Protein AF-A0A7C4NT15-F1 (afdb_monomer)

Structure (mmCIF, N/CA/C/O backbone):
data_AF-A0A7C4NT15-F1
#
_entry.id   AF-A0A7C4NT15-F1
#
loop_
_atom_site.group_PDB
_atom_site.id
_atom_site.type_symbol
_atom_site.label_atom_id
_atom_site.label_alt_id
_atom_site.label_comp_id
_atom_site.label_asym_id
_atom_site.label_entity_id
_atom_site.label_seq_id
_atom_site.pdbx_PDB_ins_code
_atom_site.Cartn_x
_atom_site.Cartn_y
_atom_site.Cartn_z
_atom_site.occupancy
_atom_site.B_iso_or_equiv
_atom_site.auth_seq_id
_atom_site.auth_comp_id
_atom_site.auth_asym_id
_atom_site.auth_atom_id
_atom_site.pdbx_PDB_model_num
ATOM 1 N N . MET A 1 1 ? -12.590 -3.825 17.799 1.00 68.06 1 MET A N 1
ATOM 2 C CA . MET A 1 1 ? -11.705 -3.986 16.636 1.00 68.06 1 MET A CA 1
ATOM 3 C C . MET A 1 1 ? -12.476 -3.622 15.382 1.00 68.06 1 MET A C 1
ATOM 5 O O . MET A 1 1 ? -13.323 -4.400 14.950 1.00 68.06 1 MET A O 1
ATOM 9 N N . LYS A 1 2 ? -12.233 -2.431 14.831 1.00 91.44 2 LYS A N 1
ATOM 10 C CA . LYS A 1 2 ? -12.694 -2.079 13.479 1.00 91.44 2 LYS A CA 1
ATOM 11 C C . LYS A 1 2 ? -11.543 -2.245 12.493 1.00 91.44 2 LYS A C 1
ATOM 13 O O . LYS A 1 2 ? -10.459 -1.710 12.714 1.00 91.44 2 LYS A O 1
ATOM 18 N N . LEU A 1 3 ? -11.806 -2.983 11.419 1.00 96.50 3 LEU A N 1
ATOM 19 C CA . LEU A 1 3 ? -10.846 -3.289 10.365 1.00 96.50 3 LEU A CA 1
ATOM 20 C C . LEU A 1 3 ? -11.042 -2.338 9.178 1.00 96.50 3 LEU A C 1
ATOM 22 O O . LEU A 1 3 ? -12.147 -2.236 8.640 1.00 96.50 3 LEU A O 1
ATOM 26 N N . GLY A 1 4 ? -9.972 -1.658 8.777 1.00 97.81 4 GLY A N 1
ATOM 27 C CA . GLY A 1 4 ? -9.886 -0.862 7.557 1.00 97.81 4 GLY A CA 1
ATOM 28 C C . GLY A 1 4 ? -9.104 -1.587 6.461 1.00 97.81 4 GLY A C 1
ATOM 29 O O . GLY A 1 4 ? -8.208 -2.378 6.752 1.00 97.81 4 GLY A O 1
ATOM 30 N N . VAL A 1 5 ? -9.419 -1.304 5.200 1.00 98.06 5 VAL A N 1
ATOM 31 C CA . VAL A 1 5 ? -8.675 -1.788 4.029 1.00 98.06 5 VAL A CA 1
ATOM 32 C C . VAL A 1 5 ? -8.310 -0.600 3.147 1.00 98.06 5 VAL A C 1
ATOM 34 O O . VAL A 1 5 ? -9.184 0.181 2.762 1.00 98.06 5 VAL A O 1
ATOM 37 N N . LEU A 1 6 ? -7.023 -0.463 2.852 1.00 98.31 6 LEU A N 1
ATOM 38 C CA . LEU A 1 6 ? -6.419 0.612 2.072 1.00 98.31 6 LEU A CA 1
ATOM 39 C C . LEU A 1 6 ? -5.744 0.013 0.842 1.00 98.31 6 LEU A C 1
ATOM 41 O O . LEU A 1 6 ? -5.007 -0.960 0.969 1.00 98.31 6 LEU A O 1
ATOM 45 N N . ALA A 1 7 ? -5.969 0.596 -0.329 1.00 98.25 7 ALA A N 1
ATOM 46 C CA . ALA A 1 7 ? -5.209 0.255 -1.528 1.00 98.25 7 ALA A CA 1
ATOM 47 C C . ALA A 1 7 ? -3.951 1.122 -1.647 1.00 98.25 7 ALA A C 1
ATOM 49 O O . ALA A 1 7 ? -3.993 2.318 -1.350 1.00 98.25 7 ALA A O 1
ATOM 50 N N . LEU A 1 8 ? -2.853 0.532 -2.105 1.00 98.19 8 LEU A N 1
ATOM 51 C CA . LEU A 1 8 ? -1.594 1.213 -2.383 1.00 98.19 8 LEU A CA 1
ATOM 52 C C . LEU A 1 8 ? -1.027 0.669 -3.699 1.00 98.19 8 LEU A C 1
ATOM 54 O O . LEU A 1 8 ? -0.848 -0.539 -3.830 1.00 98.19 8 LEU A O 1
ATOM 58 N N . GLY A 1 9 ? -0.735 1.544 -4.655 1.00 95.56 9 GLY A N 1
ATOM 59 C CA . GLY A 1 9 ? -0.197 1.151 -5.958 1.00 95.56 9 GLY A CA 1
ATOM 60 C C . GLY A 1 9 ? 0.316 2.348 -6.750 1.00 95.56 9 GLY A C 1
ATOM 61 O O . GLY A 1 9 ? 0.108 3.490 -6.337 1.00 95.56 9 GLY A O 1
ATOM 62 N N . SER A 1 10 ? 0.995 2.073 -7.862 1.00 94.31 10 SER A N 1
ATOM 63 C CA . SER A 1 10 ? 1.544 3.085 -8.767 1.00 94.31 10 SER A CA 1
ATOM 64 C C . SER A 1 10 ? 0.491 3.616 -9.750 1.00 94.31 10 SER A C 1
ATOM 66 O O . SER A 1 10 ? -0.457 2.910 -10.103 1.00 94.31 10 SER A O 1
ATOM 68 N N . VAL A 1 11 ? 0.640 4.877 -10.177 1.00 92.69 11 VAL A N 1
ATOM 69 C CA . VAL A 1 11 ? -0.216 5.521 -11.203 1.00 92.69 11 VAL A CA 1
ATOM 70 C C . VAL A 1 11 ? 0.522 5.942 -12.472 1.00 92.69 11 VAL A C 1
ATOM 72 O O . VAL A 1 11 ? -0.123 6.228 -13.478 1.00 92.69 11 VAL A O 1
ATOM 75 N N . ASN A 1 12 ? 1.856 5.980 -12.432 1.00 89.12 12 ASN A N 1
ATOM 76 C CA . ASN A 1 12 ? 2.710 6.451 -13.523 1.00 89.12 12 ASN A CA 1
ATOM 77 C C . ASN A 1 12 ? 3.789 5.411 -13.865 1.00 89.12 12 ASN A C 1
ATOM 79 O O . ASN A 1 12 ? 4.956 5.764 -14.039 1.00 89.12 12 ASN A O 1
ATOM 83 N N . GLU A 1 13 ? 3.412 4.136 -13.962 1.00 84.81 13 GLU A N 1
ATOM 84 C CA . GLU A 1 13 ? 4.335 3.028 -14.226 1.00 84.81 13 GLU A CA 1
ATOM 85 C C . GLU A 1 13 ? 4.079 2.352 -15.576 1.00 84.81 13 GLU A C 1
ATOM 87 O O . GLU A 1 13 ? 2.951 2.130 -16.007 1.00 84.81 13 GLU A O 1
ATOM 92 N N . LYS A 1 14 ? 5.149 2.016 -16.286 1.00 83.75 14 LYS A N 1
ATOM 93 C CA . LYS A 1 14 ? 5.115 1.424 -17.620 1.00 83.75 14 LYS A CA 1
ATOM 94 C C . LYS A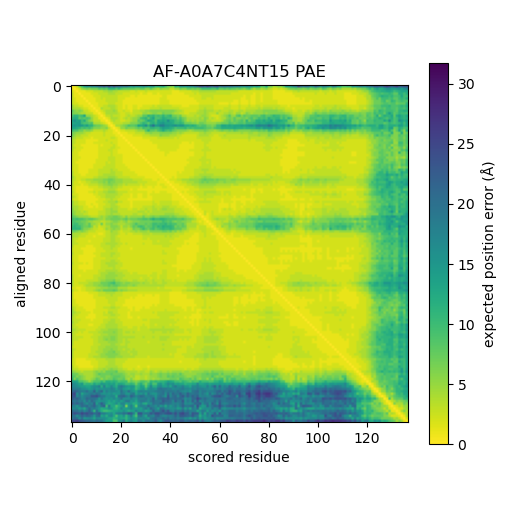 1 14 ? 4.895 -0.081 -17.517 1.00 83.75 14 LYS A C 1
ATOM 96 O O . LYS A 1 14 ? 5.838 -0.854 -17.416 1.00 83.75 14 LYS A O 1
ATOM 101 N N . HIS A 1 15 ? 3.656 -0.503 -17.711 1.00 77.88 15 HIS A N 1
ATOM 102 C CA . HIS A 1 15 ? 3.265 -1.913 -17.742 1.00 77.88 15 HIS A CA 1
ATOM 103 C C . HIS A 1 15 ? 3.350 -2.514 -19.161 1.00 77.88 15 HIS A C 1
ATOM 105 O O . HIS A 1 15 ? 2.422 -3.147 -19.673 1.00 77.88 15 HIS A O 1
ATOM 111 N N . GLY A 1 16 ? 4.461 -2.255 -19.858 1.00 77.19 16 GLY A N 1
ATOM 112 C CA . GLY A 1 16 ? 4.600 -2.575 -21.281 1.00 77.19 16 GLY A CA 1
ATOM 113 C C . GLY A 1 16 ? 3.685 -1.725 -22.177 1.00 77.19 16 GLY A C 1
ATOM 114 O O . GLY A 1 16 ? 3.391 -0.574 -21.871 1.00 77.19 16 GLY A O 1
ATOM 115 N N . THR A 1 17 ? 3.266 -2.261 -23.327 1.00 73.81 17 THR A N 1
ATOM 116 C CA . THR A 1 17 ? 2.495 -1.510 -24.343 1.00 73.81 17 THR A CA 1
ATOM 117 C C . THR A 1 17 ? 0.978 -1.656 -24.230 1.00 73.81 17 THR A C 1
ATOM 119 O O . THR A 1 17 ? 0.252 -1.002 -24.977 1.00 73.81 17 THR A O 1
ATOM 122 N N . ILE A 1 18 ? 0.493 -2.541 -23.356 1.00 75.00 18 ILE A N 1
ATOM 123 C CA . ILE A 1 18 ? -0.901 -3.015 -23.373 1.00 75.00 18 ILE A CA 1
ATOM 124 C C . ILE A 1 18 ? -1.678 -2.544 -22.144 1.00 75.00 18 ILE A C 1
ATOM 126 O O . ILE A 1 18 ? -2.879 -2.294 -22.244 1.00 75.00 18 ILE A O 1
ATOM 130 N N . LEU A 1 19 ? -1.015 -2.419 -20.995 1.00 82.81 19 LEU A N 1
ATOM 131 C CA . LEU A 1 19 ? -1.671 -2.101 -19.735 1.00 82.81 19 LEU A CA 1
ATOM 132 C C . LEU A 1 19 ? -1.587 -0.596 -19.416 1.00 82.81 19 LEU A C 1
ATOM 134 O O . LEU A 1 19 ? -0.567 0.038 -19.702 1.00 82.81 19 LEU A O 1
ATOM 138 N N . PRO A 1 20 ? -2.646 -0.007 -18.829 1.00 86.31 20 PRO A N 1
ATOM 139 C CA . PRO A 1 20 ? -2.631 1.380 -18.374 1.00 86.31 20 PRO A CA 1
ATOM 140 C C . PRO A 1 20 ? -1.543 1.658 -17.322 1.00 86.31 20 PRO A C 1
ATOM 142 O O . PRO A 1 20 ? -1.230 0.766 -16.529 1.00 86.31 20 PRO A O 1
ATOM 145 N N . PRO A 1 21 ? -1.018 2.896 -17.237 1.00 88.12 21 PRO A N 1
ATOM 146 C CA . PRO A 1 21 ? 0.019 3.230 -16.262 1.00 88.12 21 PRO A CA 1
ATOM 147 C C . PRO A 1 21 ? -0.374 3.118 -14.783 1.00 88.12 21 PRO A C 1
ATOM 149 O O . PRO A 1 21 ? 0.494 3.069 -13.916 1.00 88.12 21 PRO A O 1
ATOM 152 N N . ASP A 1 22 ? -1.675 3.071 -14.501 1.00 92.56 22 ASP A N 1
ATOM 153 C CA . ASP A 1 22 ? -2.266 2.977 -13.168 1.00 92.56 22 ASP A CA 1
ATOM 154 C C . ASP A 1 22 ? -2.765 1.571 -12.812 1.00 92.56 22 ASP A C 1
ATOM 156 O O . ASP A 1 22 ? -3.570 1.410 -11.889 1.00 92.56 22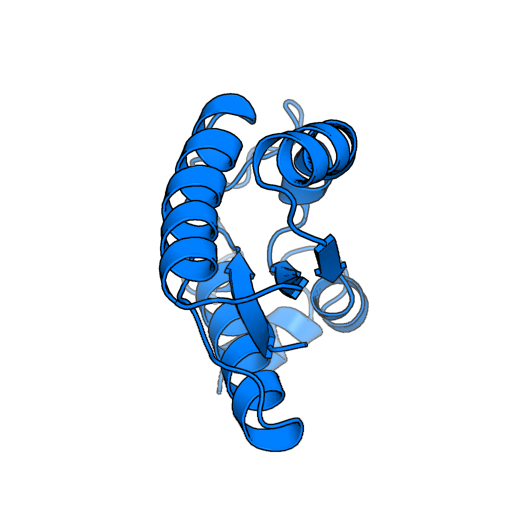 ASP A O 1
ATOM 160 N N . THR A 1 23 ? -2.300 0.551 -13.542 1.00 91.19 23 THR A N 1
ATOM 161 C CA . THR A 1 23 ? -2.713 -0.848 -13.356 1.00 91.19 23 THR A CA 1
ATOM 162 C C . THR A 1 23 ? -2.565 -1.296 -11.903 1.00 91.19 23 THR A C 1
ATOM 164 O O . THR A 1 23 ? -3.556 -1.735 -11.315 1.00 91.19 23 THR A O 1
ATOM 167 N N . ASP A 1 24 ? -1.409 -1.071 -11.283 1.00 92.00 24 ASP A N 1
ATOM 168 C CA . ASP A 1 24 ? -1.156 -1.387 -9.874 1.00 92.00 24 ASP A CA 1
ATOM 169 C C . ASP A 1 24 ? -2.214 -0.833 -8.922 1.00 92.00 24 ASP A C 1
ATOM 171 O O . ASP A 1 24 ? -2.772 -1.552 -8.084 1.00 92.00 24 ASP A O 1
ATOM 175 N N . LEU A 1 25 ? -2.525 0.463 -9.038 1.00 95.31 25 LEU A N 1
ATOM 176 C CA . LEU A 1 25 ? -3.506 1.090 -8.162 1.00 95.31 25 LEU A CA 1
ATOM 177 C C . LEU A 1 25 ? -4.917 0.562 -8.433 1.00 95.31 25 LEU A C 1
ATOM 179 O O . LEU A 1 25 ? -5.690 0.371 -7.485 1.00 95.31 25 LEU A O 1
ATOM 183 N N . ARG A 1 26 ? -5.275 0.321 -9.700 1.00 94.69 26 ARG A N 1
ATOM 184 C CA . ARG A 1 26 ? -6.593 -0.215 -10.079 1.00 94.69 26 ARG A CA 1
ATOM 185 C C . ARG A 1 26 ? -6.794 -1.617 -9.512 1.00 94.69 26 ARG A C 1
ATOM 187 O O . ARG A 1 26 ? -7.834 -1.866 -8.893 1.00 94.69 26 ARG A O 1
ATOM 194 N N . LEU A 1 27 ? -5.796 -2.488 -9.641 1.00 92.44 27 LEU A N 1
ATOM 195 C CA . LEU A 1 27 ? -5.830 -3.857 -9.125 1.00 92.44 27 LEU A CA 1
ATOM 196 C C . LEU A 1 27 ? -5.857 -3.882 -7.597 1.00 92.44 27 LEU A C 1
ATOM 198 O O . LEU A 1 27 ? -6.761 -4.489 -7.008 1.00 92.44 27 LEU A O 1
ATOM 202 N N . ALA A 1 28 ? -4.970 -3.131 -6.940 1.00 95.88 28 ALA A N 1
ATOM 203 C CA . ALA A 1 28 ? -4.973 -2.997 -5.484 1.00 95.88 28 ALA A CA 1
ATOM 204 C C . ALA A 1 28 ? -6.320 -2.470 -4.961 1.00 95.88 28 ALA A C 1
ATOM 206 O O . ALA A 1 28 ? -6.856 -2.978 -3.973 1.00 95.88 28 ALA A O 1
ATOM 207 N N . THR A 1 29 ? -6.912 -1.487 -5.647 1.00 97.44 29 THR A N 1
ATOM 208 C CA . THR A 1 29 ? -8.223 -0.921 -5.297 1.00 97.44 29 THR A CA 1
ATOM 209 C C . THR A 1 29 ? -9.342 -1.936 -5.470 1.00 97.44 29 THR A C 1
ATOM 211 O O . THR A 1 29 ? -10.196 -2.056 -4.587 1.00 97.44 29 THR A O 1
ATOM 214 N N . HIS A 1 30 ? -9.353 -2.683 -6.574 1.00 96.06 30 HIS A N 1
ATOM 215 C CA . HIS A 1 30 ? -10.343 -3.729 -6.804 1.00 96.06 30 HIS A CA 1
ATOM 216 C C . HIS A 1 30 ? -10.294 -4.778 -5.686 1.00 96.06 30 HIS A C 1
ATOM 218 O O . HIS A 1 30 ? -11.305 -5.033 -5.023 1.00 96.06 30 HIS A O 1
ATOM 224 N N . VAL A 1 31 ? -9.105 -5.315 -5.404 1.00 95.12 31 VAL A N 1
ATOM 225 C CA . VAL A 1 31 ? -8.895 -6.324 -4.358 1.00 95.12 31 VAL A CA 1
ATOM 226 C C . VAL A 1 31 ? -9.262 -5.782 -2.977 1.00 95.12 31 VAL A C 1
ATOM 228 O O . VAL A 1 31 ? -9.981 -6.447 -2.232 1.00 95.12 31 VAL A O 1
ATOM 231 N N . ALA A 1 32 ? -8.854 -4.557 -2.636 1.00 96.81 32 ALA A N 1
ATOM 232 C CA . ALA A 1 32 ? -9.203 -3.925 -1.364 1.00 96.81 32 ALA A CA 1
ATOM 233 C C . ALA A 1 32 ? -10.722 -3.792 -1.168 1.00 96.81 32 ALA A C 1
ATOM 235 O O . ALA A 1 32 ? -11.242 -4.049 -0.075 1.00 96.81 32 ALA A O 1
ATOM 236 N N . ARG A 1 33 ? -11.457 -3.438 -2.228 1.00 97.06 33 ARG A N 1
ATOM 237 C CA . ARG A 1 33 ? -12.924 -3.345 -2.194 1.00 97.06 33 ARG A CA 1
ATOM 238 C C . ARG A 1 33 ? -13.580 -4.716 -2.075 1.00 97.06 33 ARG A C 1
ATOM 240 O O . ARG A 1 33 ? -14.560 -4.843 -1.345 1.00 97.06 33 ARG A O 1
ATO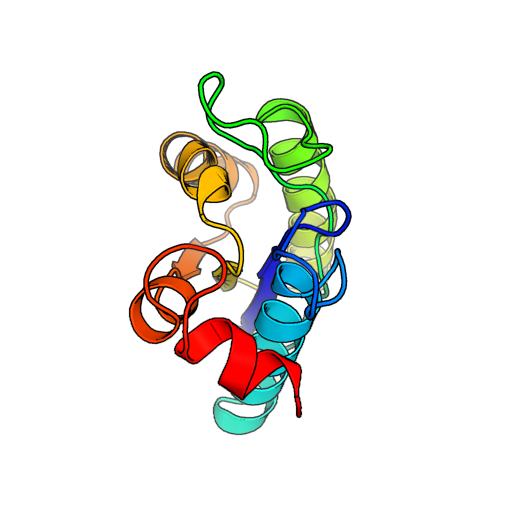M 247 N N . GLU A 1 34 ? -13.049 -5.739 -2.736 1.00 96.31 34 GLU A N 1
ATOM 248 C CA . GLU A 1 34 ? -13.547 -7.111 -2.596 1.00 96.31 34 GLU A CA 1
ATOM 249 C C . GLU A 1 34 ? -13.295 -7.682 -1.197 1.00 96.31 34 GLU A C 1
ATOM 251 O O . GLU A 1 34 ? -14.196 -8.291 -0.618 1.00 96.31 34 GLU A O 1
ATOM 256 N N . ILE A 1 35 ? -12.128 -7.421 -0.600 1.00 93.56 35 ILE A N 1
ATOM 257 C CA . ILE A 1 35 ? -11.853 -7.760 0.803 1.00 93.56 35 ILE A CA 1
ATOM 258 C C . ILE A 1 35 ? -12.878 -7.063 1.702 1.00 93.56 35 ILE A C 1
ATOM 260 O O . ILE A 1 35 ? -13.563 -7.730 2.475 1.00 93.56 35 ILE A O 1
ATOM 264 N N . SER A 1 36 ? -13.050 -5.745 1.551 1.00 95.81 36 SER A N 1
ATOM 265 C CA . SER A 1 36 ? -14.027 -4.958 2.315 1.00 95.81 36 SER A CA 1
ATOM 266 C C . SER A 1 36 ? -15.433 -5.572 2.272 1.00 95.81 36 SER A C 1
ATOM 268 O O . SER A 1 36 ? -16.029 -5.798 3.327 1.00 95.81 36 SER A O 1
ATOM 270 N N . LYS A 1 37 ? -15.928 -5.944 1.084 1.00 96.06 37 LYS A N 1
ATOM 271 C CA . LYS A 1 37 ? -17.241 -6.594 0.919 1.00 96.06 37 LYS A CA 1
ATOM 272 C C . LYS A 1 37 ? -17.319 -7.968 1.586 1.00 96.06 37 LYS A C 1
ATOM 274 O O . LYS A 1 37 ? -18.320 -8.272 2.226 1.00 96.06 37 LYS A O 1
ATOM 279 N N . ARG A 1 38 ? -16.296 -8.811 1.417 1.00 95.00 38 ARG A N 1
ATOM 280 C CA . ARG A 1 38 ? -16.327 -10.221 1.850 1.00 95.00 38 ARG A CA 1
ATOM 281 C C . ARG A 1 38 ? -16.138 -10.396 3.352 1.00 95.00 38 ARG A C 1
ATOM 283 O O . ARG A 1 38 ? -16.716 -11.316 3.918 1.00 95.00 38 ARG A O 1
ATOM 290 N N . VAL A 1 39 ? -15.338 -9.538 3.987 1.00 90.69 39 VAL A N 1
ATOM 291 C CA . VAL A 1 39 ? -15.036 -9.638 5.428 1.00 90.69 39 VAL A CA 1
ATOM 292 C C . VAL A 1 39 ? -15.742 -8.580 6.279 1.00 90.69 39 VAL A C 1
ATOM 294 O O . VAL A 1 39 ? -15.532 -8.532 7.488 1.00 90.69 39 VAL A O 1
ATOM 297 N N . GLY A 1 40 ? -16.562 -7.715 5.670 1.00 92.06 40 GLY A N 1
ATOM 298 C CA . GLY A 1 40 ? -17.245 -6.624 6.372 1.00 92.06 40 GLY A CA 1
ATOM 299 C C . GLY A 1 40 ? -16.297 -5.542 6.902 1.00 92.06 40 GLY A C 1
ATOM 300 O O . GLY A 1 40 ? -16.632 -4.836 7.852 1.00 92.06 40 GLY A O 1
ATOM 301 N N . ALA A 1 41 ? -15.101 -5.423 6.320 1.00 95.38 41 ALA A N 1
ATOM 302 C CA . ALA A 1 41 ? -14.144 -4.377 6.661 1.00 95.38 41 ALA A CA 1
ATOM 303 C C . ALA A 1 41 ? -14.493 -3.068 5.944 1.00 95.38 41 ALA A C 1
ATOM 305 O O . ALA A 1 41 ? -15.122 -3.073 4.888 1.00 95.38 41 ALA A O 1
ATOM 306 N N . MET A 1 42 ? -14.052 -1.934 6.477 1.00 96.62 42 MET A N 1
ATOM 307 C CA . MET A 1 42 ? -14.284 -0.632 5.856 1.00 96.62 42 MET A CA 1
ATOM 308 C C . MET A 1 42 ? -13.209 -0.336 4.811 1.00 96.62 42 MET A C 1
ATOM 310 O O . MET A 1 42 ? -12.025 -0.316 5.133 1.00 96.62 42 MET A O 1
ATOM 314 N N . PHE A 1 43 ? -13.599 -0.056 3.571 1.00 97.50 43 PHE A N 1
ATOM 315 C CA . PHE A 1 43 ? -12.669 0.501 2.590 1.00 97.50 43 PHE A CA 1
ATOM 316 C C . PHE A 1 43 ? -12.369 1.965 2.946 1.00 97.50 43 PHE A C 1
ATOM 318 O O . PHE A 1 43 ? -13.274 2.798 2.931 1.00 97.50 43 PHE A O 1
ATOM 325 N N . ILE A 1 44 ? -11.117 2.269 3.301 1.00 97.38 44 ILE A N 1
ATOM 326 C CA . ILE A 1 44 ? -10.717 3.589 3.827 1.00 97.38 44 ILE A CA 1
ATOM 327 C C . ILE A 1 44 ? -10.055 4.500 2.786 1.00 97.38 44 ILE A C 1
ATOM 329 O O . ILE A 1 44 ? -9.801 5.667 3.076 1.00 97.38 44 ILE A O 1
ATOM 333 N N . GLY A 1 45 ? -9.801 3.996 1.575 1.00 97.19 45 GLY A N 1
ATOM 334 C CA . GLY A 1 45 ? -9.309 4.788 0.450 1.00 97.19 45 GLY A CA 1
ATOM 335 C C . GLY A 1 45 ? -8.202 4.100 -0.342 1.00 97.19 45 GLY A C 1
ATOM 336 O O . GLY A 1 45 ? -8.001 2.888 -0.251 1.00 97.19 45 GLY A O 1
ATOM 337 N N . SER A 1 46 ? -7.487 4.908 -1.117 1.00 97.88 46 SER A N 1
ATOM 338 C CA . SER A 1 46 ? -6.371 4.503 -1.969 1.00 97.88 46 SER A CA 1
ATOM 339 C C . SER A 1 46 ? -5.245 5.538 -1.891 1.00 97.88 46 SER A C 1
ATOM 341 O O . SER A 1 46 ? -5.520 6.739 -1.833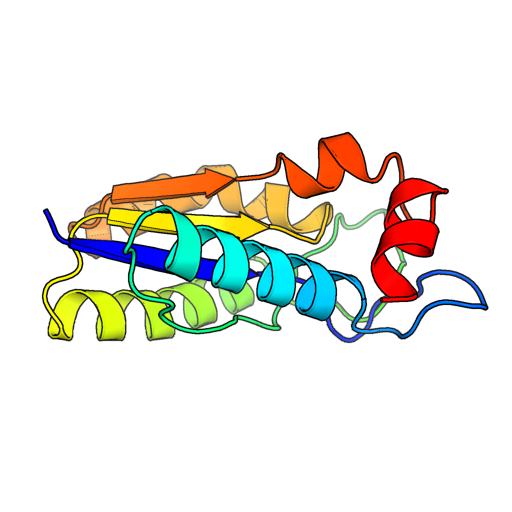 1.00 97.88 46 SER A O 1
ATOM 343 N N . VAL A 1 47 ? -3.992 5.089 -1.913 1.00 98.06 47 VAL A N 1
ATOM 344 C CA . VAL A 1 47 ? -2.793 5.934 -2.012 1.00 98.06 47 VAL A CA 1
ATOM 345 C C . VAL A 1 47 ? -2.113 5.646 -3.345 1.00 98.06 47 VAL A C 1
ATOM 347 O O . VAL A 1 47 ? -1.768 4.504 -3.629 1.00 98.06 47 VAL A O 1
ATOM 350 N N . ALA A 1 48 ? -1.974 6.693 -4.158 1.00 96.88 48 ALA A N 1
ATOM 351 C CA . ALA A 1 48 ? -1.434 6.630 -5.516 1.00 96.88 48 ALA A CA 1
ATOM 352 C C . ALA A 1 48 ? 0.083 6.850 -5.584 1.00 96.88 48 ALA A C 1
ATOM 354 O O . ALA A 1 48 ? 0.695 6.605 -6.616 1.00 96.88 48 ALA A O 1
ATOM 355 N N . SER A 1 49 ? 0.675 7.372 -4.507 1.00 96.62 49 SER A N 1
ATOM 356 C CA . SER A 1 49 ? 2.115 7.574 -4.440 1.00 96.62 49 SER A CA 1
ATOM 357 C C . SER A 1 49 ? 2.822 6.231 -4.251 1.00 96.62 49 SER A C 1
ATOM 359 O O . SER A 1 49 ? 2.451 5.477 -3.345 1.00 96.62 49 SER A O 1
ATOM 361 N N . SER A 1 50 ? 3.858 5.964 -5.037 1.00 96.56 50 SER A N 1
ATOM 362 C CA . SER A 1 50 ? 4.611 4.705 -5.054 1.00 96.56 50 SER A CA 1
ATOM 3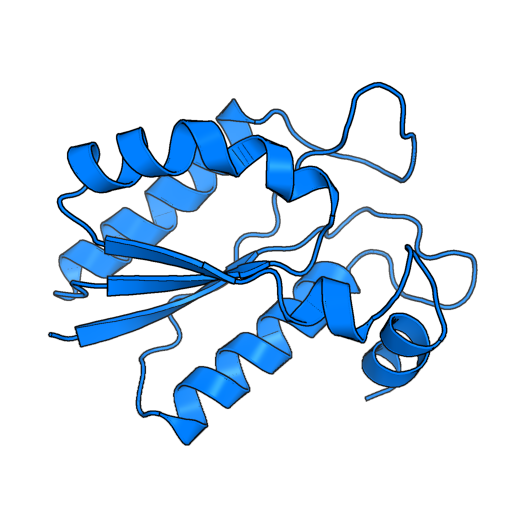63 C C . SER A 1 50 ? 6.118 4.964 -4.980 1.00 96.56 50 SER A C 1
ATOM 365 O O . SER A 1 50 ? 6.584 6.055 -5.300 1.00 96.56 50 SER A O 1
ATOM 367 N N . CYS A 1 51 ? 6.883 3.983 -4.501 1.00 94.94 51 CYS A N 1
ATOM 368 C CA . CYS A 1 51 ? 8.353 4.014 -4.478 1.00 94.94 51 CYS A CA 1
ATOM 369 C C . CYS A 1 51 ? 8.902 2.969 -5.432 1.00 94.94 51 CYS A C 1
ATOM 371 O O . CYS A 1 51 ? 8.298 1.913 -5.532 1.00 94.94 51 CYS A O 1
ATOM 373 N N . GLU A 1 52 ? 10.091 3.197 -5.982 1.00 94.19 52 GLU A N 1
ATOM 374 C CA . GLU A 1 52 ? 10.803 2.207 -6.792 1.00 94.19 52 GLU A CA 1
ATOM 375 C C . GLU A 1 52 ? 12.269 2.083 -6.352 1.00 94.19 52 GLU A C 1
ATOM 377 O O . GLU A 1 52 ? 12.846 3.006 -5.760 1.00 94.19 52 GLU A O 1
ATOM 382 N N . TYR A 1 53 ? 12.869 0.919 -6.596 1.00 90.19 53 TYR A N 1
ATOM 383 C CA . TYR A 1 53 ? 14.290 0.692 -6.368 1.00 90.19 53 TYR A CA 1
ATOM 384 C C . TYR A 1 53 ? 15.132 1.582 -7.298 1.00 90.19 53 TYR A C 1
ATOM 386 O O . TYR A 1 53 ? 14.827 1.674 -8.482 1.00 90.19 53 TYR A O 1
ATOM 394 N N . PRO A 1 54 ? 16.242 2.182 -6.823 1.00 85.00 54 PRO A N 1
ATOM 395 C CA . PRO A 1 54 ? 17.048 3.107 -7.632 1.00 85.00 54 PRO A CA 1
ATOM 396 C C . PRO A 1 54 ? 17.581 2.539 -8.956 1.00 85.00 54 PRO A C 1
ATOM 398 O O . PRO A 1 54 ? 17.923 3.300 -9.853 1.00 85.00 54 PRO A O 1
ATOM 401 N N . GLU A 1 55 ? 17.692 1.214 -9.063 1.00 87.50 55 GLU A N 1
ATOM 402 C CA . GLU A 1 55 ? 18.189 0.510 -10.252 1.00 87.50 55 GLU A CA 1
ATOM 403 C C . GLU A 1 55 ? 17.084 0.190 -11.277 1.00 87.50 55 GLU A C 1
ATOM 405 O O . GLU A 1 55 ? 17.381 -0.325 -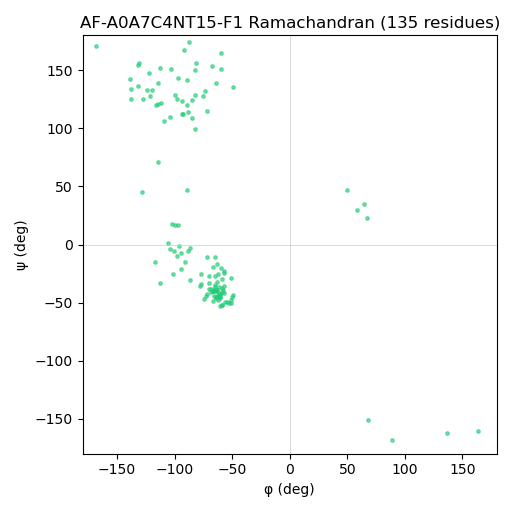12.355 1.00 87.50 55 GLU A O 1
ATOM 410 N N . ILE A 1 56 ? 15.818 0.471 -10.952 1.00 85.31 56 ILE A N 1
ATOM 411 C CA . ILE A 1 56 ? 14.649 0.141 -11.768 1.00 85.31 56 ILE A CA 1
ATOM 412 C C . ILE A 1 56 ? 14.022 1.434 -12.305 1.00 85.31 56 ILE A C 1
ATOM 414 O O . ILE A 1 56 ? 13.626 2.317 -11.550 1.00 85.31 56 ILE A O 1
ATOM 418 N N . GLU A 1 57 ? 13.919 1.542 -13.632 1.00 85.06 57 GLU A N 1
ATOM 419 C CA . GLU A 1 57 ? 13.354 2.710 -14.321 1.00 85.06 57 GLU A CA 1
ATOM 420 C C . GLU A 1 57 ? 12.053 2.346 -15.055 1.00 85.06 57 GLU A C 1
ATOM 422 O O . GLU A 1 57 ? 11.978 2.259 -16.284 1.00 85.06 57 GLU A O 1
ATOM 427 N N . THR A 1 58 ? 11.003 2.109 -14.276 1.00 83.19 58 THR A N 1
ATOM 428 C CA . THR A 1 58 ? 9.678 1.683 -14.753 1.00 83.19 58 THR A CA 1
ATOM 429 C C . THR A 1 58 ? 8.697 2.845 -14.880 1.00 83.19 58 THR A C 1
ATOM 431 O O . THR A 1 58 ? 7.663 2.691 -15.511 1.00 83.19 58 THR A O 1
ATOM 434 N N . GLY A 1 59 ? 9.008 4.047 -14.388 1.00 88.38 59 GLY A N 1
ATOM 435 C CA . GLY A 1 59 ? 8.055 5.158 -14.393 1.00 88.38 59 GLY A CA 1
ATOM 436 C C . GLY A 1 59 ? 8.424 6.298 -13.451 1.00 88.38 59 GLY A C 1
ATOM 437 O O . GLY A 1 59 ? 9.575 6.421 -13.034 1.00 88.38 59 GLY A O 1
ATOM 438 N N . GLU A 1 60 ? 7.439 7.125 -13.107 1.00 90.62 60 GLU A N 1
ATOM 439 C CA . GLU A 1 60 ? 7.606 8.202 -12.128 1.00 90.62 60 GLU A CA 1
ATOM 440 C C . GLU A 1 60 ? 7.221 7.726 -10.726 1.00 90.62 60 GLU A C 1
ATOM 442 O O . GLU A 1 60 ? 6.046 7.515 -10.428 1.00 90.62 60 GLU A O 1
ATOM 447 N N . HIS A 1 61 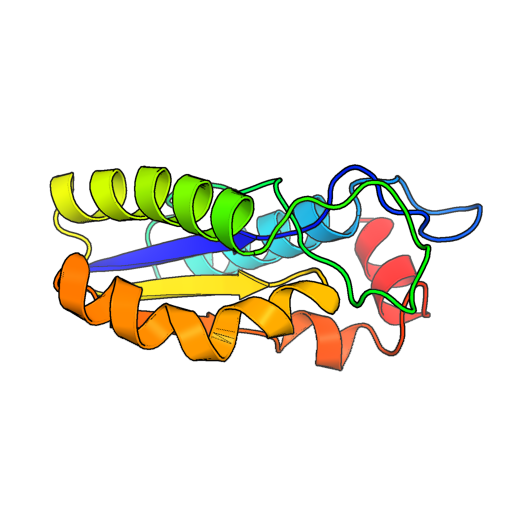? 8.217 7.631 -9.847 1.00 94.50 61 HIS A N 1
ATOM 448 C CA . HIS A 1 61 ? 8.051 7.160 -8.475 1.00 94.50 61 HIS A CA 1
ATOM 449 C C . HIS A 1 61 ? 8.516 8.226 -7.482 1.00 94.50 61 HIS A C 1
ATOM 451 O O . HIS A 1 61 ? 9.426 9.013 -7.753 1.00 94.50 61 HIS A O 1
ATOM 457 N N . GLN A 1 62 ? 7.867 8.280 -6.326 1.00 96.06 62 GLN A N 1
ATOM 458 C CA . GLN A 1 62 ? 8.174 9.222 -5.260 1.00 96.06 62 GLN A CA 1
ATOM 459 C C . GLN A 1 62 ? 9.174 8.621 -4.263 1.00 96.06 62 GLN A C 1
ATOM 461 O O . GLN A 1 62 ? 9.457 7.424 -4.247 1.00 96.06 62 GLN A O 1
ATOM 466 N N . SER A 1 63 ? 9.725 9.475 -3.398 1.00 96.38 63 SER A N 1
ATOM 467 C CA . SER A 1 63 ? 10.572 9.016 -2.298 1.00 96.38 63 SER A CA 1
ATOM 468 C C . SER A 1 63 ? 9.767 8.228 -1.258 1.00 96.38 63 SER A C 1
ATOM 470 O O . SER A 1 63 ? 8.589 8.507 -1.027 1.00 96.38 63 SER A O 1
ATOM 472 N N . VAL A 1 64 ? 10.446 7.327 -0.539 1.00 96.25 64 VAL A N 1
ATOM 473 C CA . VAL A 1 64 ? 9.891 6.597 0.620 1.00 96.25 64 VAL A CA 1
ATOM 474 C C . VAL A 1 64 ? 9.215 7.542 1.613 1.00 96.25 64 VAL A C 1
ATOM 476 O O . VAL A 1 64 ? 8.102 7.286 2.061 1.00 96.25 64 VAL A O 1
ATOM 479 N N . GLU A 1 65 ? 9.846 8.678 1.909 1.00 96.69 65 GLU A N 1
ATOM 480 C CA . GLU A 1 65 ? 9.287 9.701 2.797 1.00 96.69 65 GLU A CA 1
ATOM 481 C C . GLU A 1 65 ? 7.959 10.276 2.282 1.00 96.69 65 GLU A C 1
ATOM 483 O O . GLU A 1 65 ? 7.014 10.448 3.055 1.00 96.69 65 GLU A O 1
ATOM 488 N N . THR A 1 66 ? 7.862 10.547 0.979 1.00 97.56 66 THR A N 1
ATOM 489 C CA . THR A 1 66 ? 6.635 11.072 0.365 1.00 97.56 66 THR A CA 1
ATOM 490 C C . THR A 1 66 ? 5.491 10.074 0.516 1.00 97.56 66 THR A C 1
ATOM 492 O O . THR A 1 66 ? 4.420 10.438 1.006 1.00 97.56 66 THR A O 1
ATOM 495 N N . VAL A 1 67 ? 5.738 8.801 0.193 1.00 97.88 67 VAL A N 1
ATOM 496 C CA . VAL A 1 67 ? 4.714 7.749 0.288 1.00 97.88 67 VAL A CA 1
ATOM 497 C C . VAL A 1 67 ? 4.295 7.497 1.737 1.00 97.88 67 VAL A C 1
ATOM 499 O O . VAL A 1 67 ? 3.105 7.356 2.024 1.00 97.88 67 VAL A O 1
ATOM 502 N N . LEU A 1 68 ? 5.237 7.517 2.686 1.00 97.94 68 LEU A N 1
ATOM 503 C CA . LEU A 1 68 ? 4.922 7.417 4.115 1.00 97.94 68 LEU A CA 1
ATOM 504 C C . LEU A 1 68 ? 4.060 8.586 4.601 1.00 97.94 68 LEU A C 1
ATOM 506 O O . LEU A 1 68 ? 3.116 8.373 5.365 1.00 97.94 68 LEU A O 1
ATOM 510 N N . ASN A 1 69 ? 4.343 9.811 4.152 1.00 97.81 69 ASN A N 1
ATOM 511 C CA . ASN A 1 69 ? 3.539 10.983 4.492 1.00 97.81 69 ASN A CA 1
ATOM 512 C C . ASN A 1 69 ? 2.108 10.877 3.946 1.00 97.81 69 ASN A C 1
ATOM 514 O O . ASN A 1 69 ? 1.158 11.245 4.644 1.00 97.81 69 ASN A O 1
ATOM 518 N N . ASP A 1 70 ? 1.932 10.346 2.739 1.00 98.06 70 ASP A N 1
ATOM 519 C CA . ASP A 1 70 ? 0.608 10.154 2.147 1.00 98.06 70 ASP A CA 1
ATOM 520 C C . ASP A 1 70 ? -0.173 9.015 2.813 1.00 98.06 70 ASP A C 1
ATOM 522 O O . ASP A 1 70 ? -1.337 9.212 3.182 1.00 98.06 70 ASP A O 1
ATOM 526 N N . LEU A 1 71 ? 0.475 7.881 3.107 1.00 97.94 71 LEU A N 1
ATOM 527 C CA . LEU A 1 71 ? -0.100 6.818 3.941 1.00 97.94 71 LEU A CA 1
ATOM 528 C C . LEU A 1 71 ? -0.566 7.373 5.289 1.00 97.94 71 LEU A C 1
ATOM 530 O O . LEU A 1 71 ? -1.714 7.184 5.693 1.00 97.94 71 LEU A O 1
ATOM 534 N N . LYS A 1 72 ? 0.294 8.131 5.966 1.00 97.69 72 LYS A N 1
ATOM 535 C CA . LYS A 1 72 ? 0.013 8.727 7.274 1.00 97.69 72 LYS A CA 1
ATOM 536 C C . LYS A 1 72 ? -1.218 9.632 7.268 1.00 97.69 72 LYS A C 1
ATOM 538 O O . LYS A 1 72 ? -2.000 9.585 8.219 1.00 97.69 72 LYS A O 1
ATOM 543 N N . LYS A 1 73 ? -1.441 10.422 6.210 1.00 97.44 73 LYS A N 1
ATOM 544 C CA . LYS A 1 73 ? -2.656 11.251 6.067 1.00 97.44 73 LYS A CA 1
ATOM 545 C C . LYS A 1 73 ? -3.926 10.397 6.051 1.00 97.44 73 LYS A C 1
ATOM 547 O O . LYS A 1 73 ? -4.905 10.764 6.698 1.00 97.44 73 LYS A O 1
ATOM 552 N N . VAL A 1 74 ? -3.922 9.275 5.330 1.00 97.62 74 VAL A N 1
ATOM 553 C CA . VAL A 1 74 ? -5.087 8.378 5.236 1.00 97.62 74 VAL A CA 1
ATOM 554 C C . VAL A 1 74 ? -5.292 7.600 6.537 1.00 97.62 74 VAL A C 1
ATOM 556 O O . VAL A 1 74 ? -6.406 7.543 7.054 1.00 97.62 74 VAL A O 1
ATOM 559 N N . LEU A 1 75 ? -4.220 7.061 7.118 1.00 97.25 75 LEU A N 1
ATOM 560 C CA . LEU A 1 75 ? -4.286 6.281 8.356 1.00 97.25 75 LEU A CA 1
ATOM 561 C C . LEU A 1 75 ? -4.734 7.125 9.561 1.00 97.25 75 LEU A C 1
ATOM 563 O O . LEU A 1 75 ? -5.490 6.635 10.397 1.00 97.25 75 LEU A O 1
ATOM 567 N N . ARG A 1 76 ? -4.356 8.410 9.629 1.00 96.62 76 ARG A N 1
ATOM 568 C CA . ARG A 1 76 ? -4.872 9.340 10.653 1.00 96.62 76 ARG A CA 1
ATOM 569 C C . ARG A 1 76 ? -6.388 9.508 10.565 1.00 96.62 76 ARG A C 1
ATOM 571 O O . ARG A 1 76 ? -7.069 9.360 11.574 1.00 96.62 76 ARG A O 1
ATOM 578 N N . LYS A 1 77 ? -6.925 9.707 9.358 1.00 95.62 77 LYS A N 1
ATOM 579 C CA . LYS A 1 77 ? -8.380 9.763 9.137 1.00 95.62 77 LYS A CA 1
ATOM 580 C C . LYS A 1 77 ? -9.066 8.451 9.525 1.00 95.62 77 LYS A C 1
ATOM 582 O O . LYS A 1 77 ? -10.159 8.470 10.077 1.00 95.62 77 LYS A O 1
ATOM 587 N N . ALA A 1 78 ? -8.422 7.308 9.280 1.00 95.00 78 ALA A N 1
ATOM 588 C CA . ALA A 1 78 ? -8.940 6.011 9.712 1.00 95.00 78 ALA A CA 1
ATOM 589 C C . ALA A 1 78 ? -9.010 5.898 11.250 1.00 95.00 78 ALA A C 1
ATOM 591 O O . ALA A 1 78 ? -10.005 5.402 11.787 1.00 95.00 78 ALA A O 1
ATOM 592 N N . LYS A 1 79 ? -8.006 6.413 11.973 1.00 94.38 79 LYS A N 1
ATOM 593 C CA . LYS A 1 79 ? -8.035 6.481 13.444 1.00 94.38 79 LYS A CA 1
ATOM 594 C C . LYS A 1 79 ? -9.157 7.380 13.967 1.00 94.38 79 LYS A C 1
ATOM 596 O O . LYS A 1 79 ? -9.821 6.992 14.923 1.00 94.38 79 LYS A O 1
ATOM 601 N N . GLU A 1 80 ? -9.436 8.514 13.321 1.00 94.25 80 GLU A N 1
ATOM 602 C CA . GLU A 1 80 ? -10.542 9.419 13.700 1.00 94.25 80 GLU A CA 1
ATOM 603 C C . GLU A 1 80 ? -11.918 8.727 13.673 1.00 94.25 80 GLU A C 1
ATOM 605 O O . GLU A 1 80 ? -12.803 9.049 14.464 1.00 94.25 80 GLU A O 1
ATOM 610 N N . ILE A 1 81 ? -12.091 7.719 12.813 1.00 92.88 81 ILE A N 1
ATOM 611 C CA . ILE A 1 81 ? -13.316 6.904 12.720 1.00 92.88 81 ILE A CA 1
ATOM 612 C C . ILE A 1 81 ? -13.232 5.579 13.505 1.00 92.88 81 ILE A C 1
ATOM 614 O O . ILE A 1 81 ? -14.098 4.701 13.375 1.00 92.88 81 ILE A O 1
ATOM 618 N N . ASN A 1 82 ? -12.260 5.481 14.417 1.00 93.50 82 ASN A N 1
ATOM 619 C CA . ASN A 1 82 ? -12.003 4.364 15.331 1.00 93.50 82 ASN A CA 1
ATOM 620 C C . ASN A 1 82 ? -11.599 3.051 14.635 1.00 93.50 82 ASN A C 1
ATOM 622 O O . ASN A 1 82 ? -12.015 1.982 15.076 1.00 93.50 82 ASN A O 1
ATOM 626 N N . VAL A 1 83 ? -10.851 3.109 13.527 1.00 96.25 83 VAL A N 1
ATOM 627 C CA . VAL A 1 83 ? -10.186 1.923 12.956 1.00 96.25 83 VAL A CA 1
ATOM 628 C C . VAL A 1 83 ? -8.967 1.570 13.801 1.00 96.25 83 VAL A C 1
ATOM 630 O O . VAL A 1 83 ? -8.115 2.420 14.027 1.00 96.25 83 VAL A O 1
ATOM 633 N N . ASP A 1 84 ? -8.871 0.312 14.227 1.00 95.25 84 ASP A N 1
ATOM 634 C CA . ASP A 1 84 ? -7.783 -0.180 15.089 1.00 95.25 84 ASP A CA 1
ATOM 635 C C . ASP A 1 84 ? -6.725 -0.954 14.287 1.00 95.25 84 ASP A C 1
ATOM 637 O O . ASP A 1 84 ? -5.562 -1.056 14.676 1.00 95.25 84 ASP A O 1
ATOM 641 N N . THR A 1 85 ? -7.133 -1.512 13.146 1.00 97.06 85 THR A N 1
ATOM 642 C CA . THR A 1 85 ? -6.286 -2.326 12.274 1.00 97.06 85 THR A CA 1
ATOM 643 C C . THR A 1 85 ? -6.537 -1.954 10.824 1.00 97.06 85 THR A C 1
ATOM 645 O O . THR A 1 85 ? -7.691 -1.874 10.405 1.00 97.06 85 THR A O 1
ATOM 648 N N . VAL A 1 86 ? -5.478 -1.764 10.040 1.00 98.00 86 VAL A N 1
ATOM 649 C CA . VAL A 1 86 ? -5.559 -1.500 8.601 1.00 98.00 86 VAL A CA 1
ATOM 650 C C . VAL A 1 86 ? -4.797 -2.563 7.824 1.00 98.00 86 VAL A C 1
ATOM 652 O O . VAL A 1 86 ? -3.621 -2.801 8.080 1.00 98.00 86 VAL A O 1
ATOM 655 N N . ILE A 1 87 ? -5.455 -3.167 6.837 1.00 97.56 87 ILE A N 1
ATOM 656 C CA . ILE A 1 87 ? -4.802 -3.960 5.795 1.00 97.56 87 ILE A CA 1
ATOM 657 C C . ILE A 1 87 ? -4.448 -3.021 4.646 1.00 97.56 87 ILE A C 1
ATOM 659 O O . ILE A 1 87 ? -5.338 -2.416 4.049 1.00 97.56 87 ILE A O 1
ATOM 663 N N . ILE A 1 88 ? -3.164 -2.916 4.323 1.00 98.00 88 ILE A N 1
ATOM 664 C CA . ILE A 1 88 ? -2.680 -2.241 3.120 1.00 98.00 88 ILE A CA 1
ATOM 665 C C . ILE A 1 88 ? -2.533 -3.304 2.035 1.00 98.00 88 ILE A C 1
ATOM 667 O O . ILE A 1 88 ? -1.696 -4.197 2.150 1.00 98.00 88 ILE A O 1
ATOM 671 N N . VAL A 1 89 ? -3.366 -3.228 1.003 1.00 97.44 89 VAL A N 1
ATOM 672 C CA . VAL A 1 89 ? -3.268 -4.059 -0.200 1.00 97.44 89 VAL A CA 1
ATOM 673 C C . VAL A 1 89 ? -2.282 -3.385 -1.139 1.00 97.44 89 VAL A C 1
ATOM 675 O O . VAL A 1 89 ? -2.584 -2.319 -1.676 1.00 97.44 89 VAL A O 1
ATOM 678 N N . ASN A 1 90 ? -1.107 -3.987 -1.292 1.00 96.44 90 ASN A N 1
ATOM 679 C CA . ASN A 1 90 ? -0.045 -3.464 -2.135 1.00 96.44 90 ASN A CA 1
ATOM 680 C C . ASN A 1 90 ? -0.125 -4.077 -3.539 1.00 96.44 90 ASN A C 1
ATOM 682 O O . ASN A 1 90 ? -0.096 -5.301 -3.677 1.00 96.44 90 ASN A O 1
ATOM 686 N N . GLY A 1 91 ? -0.225 -3.217 -4.550 1.00 94.62 91 GLY A N 1
ATOM 687 C CA . GLY A 1 91 ? -0.199 -3.586 -5.964 1.00 94.62 91 GLY A CA 1
ATOM 688 C C . GLY A 1 91 ? 1.118 -3.288 -6.667 1.00 94.62 91 GLY A C 1
ATOM 689 O O . GLY A 1 91 ? 1.228 -3.646 -7.818 1.00 94.62 91 GLY A O 1
ATOM 690 N N . HIS A 1 92 ? 2.104 -2.670 -6.004 1.00 93.94 92 HIS A N 1
ATOM 691 C CA . HIS A 1 92 ? 3.362 -2.272 -6.649 1.00 93.94 92 HIS A CA 1
ATOM 692 C C . HIS A 1 92 ? 4.587 -2.864 -5.941 1.00 93.94 92 HIS A C 1
ATOM 694 O O . HIS A 1 92 ? 4.724 -2.786 -4.712 1.00 93.94 92 HIS A O 1
ATOM 700 N N . GLY A 1 93 ? 5.515 -3.439 -6.707 1.00 91.38 93 GLY A N 1
ATOM 701 C CA . GLY A 1 93 ? 6.694 -4.134 -6.181 1.00 91.38 93 GLY A CA 1
ATOM 702 C C . GLY A 1 93 ? 7.634 -3.245 -5.362 1.00 91.38 93 GLY A C 1
ATOM 703 O O . GLY A 1 93 ? 8.060 -3.640 -4.267 1.00 91.38 93 GLY A O 1
ATOM 704 N N . GLY A 1 94 ? 7.922 -2.033 -5.836 1.00 92.88 94 GLY A N 1
ATOM 705 C CA . GLY A 1 94 ? 8.865 -1.114 -5.194 1.00 92.88 94 GLY A CA 1
ATOM 706 C C . GLY A 1 94 ? 8.405 -0.590 -3.824 1.00 92.88 94 GLY A C 1
ATOM 707 O O . GLY A 1 94 ? 9.223 -0.256 -2.962 1.00 92.88 94 GLY A O 1
ATOM 708 N N . ASN A 1 95 ? 7.104 -0.665 -3.519 1.00 96.00 95 ASN A N 1
ATOM 709 C CA . ASN A 1 95 ? 6.562 -0.310 -2.200 1.00 96.00 95 ASN A CA 1
ATOM 710 C C . ASN A 1 95 ? 7.042 -1.233 -1.068 1.00 96.00 95 ASN A C 1
ATOM 712 O O . ASN A 1 95 ? 6.872 -0.908 0.109 1.00 96.00 95 ASN A O 1
ATOM 716 N N . ASN A 1 96 ? 7.695 -2.355 -1.382 1.00 94.06 96 ASN A N 1
ATOM 717 C CA . ASN A 1 96 ? 8.378 -3.179 -0.384 1.00 94.06 96 ASN A CA 1
ATOM 718 C C . ASN A 1 96 ? 9.443 -2.403 0.411 1.00 94.06 96 ASN A C 1
ATOM 720 O O . ASN A 1 96 ? 9.709 -2.755 1.564 1.00 94.06 96 ASN A O 1
ATOM 724 N N . LEU A 1 97 ? 9.992 -1.321 -0.154 1.00 95.12 97 LEU A N 1
ATOM 725 C CA . LEU A 1 97 ? 10.903 -0.395 0.526 1.00 95.12 97 LEU A CA 1
ATOM 726 C C . LEU A 1 97 ? 10.280 0.280 1.760 1.00 95.12 97 LEU A C 1
ATOM 728 O O . LEU A 1 97 ? 11.009 0.736 2.637 1.00 95.12 97 LEU A O 1
ATOM 732 N N . LEU A 1 98 ? 8.948 0.317 1.867 1.00 96.19 98 LEU A N 1
ATOM 733 C CA . LEU A 1 98 ? 8.239 0.926 2.995 1.00 96.19 98 LEU A CA 1
ATOM 734 C C . LEU A 1 98 ? 8.252 0.045 4.250 1.00 96.19 98 LEU A C 1
ATOM 736 O O . LEU A 1 98 ? 8.140 0.564 5.361 1.00 96.19 98 LEU A O 1
ATOM 740 N N . LYS A 1 99 ? 8.387 -1.282 4.102 1.00 94.50 99 LYS A N 1
ATOM 741 C CA . LYS A 1 99 ? 8.240 -2.261 5.198 1.00 94.50 99 LYS A CA 1
ATOM 742 C C . LYS A 1 99 ? 9.053 -1.941 6.460 1.00 94.50 99 LYS A C 1
ATOM 744 O O . LYS A 1 99 ? 8.472 -2.034 7.541 1.00 94.50 99 LYS A O 1
ATOM 749 N N . PRO A 1 100 ? 10.341 -1.545 6.377 1.00 94.81 100 PRO A N 1
ATOM 750 C CA . PRO A 1 100 ? 11.131 -1.208 7.565 1.00 94.81 100 PRO A CA 1
ATOM 751 C C . PRO A 1 100 ? 10.576 -0.012 8.355 1.00 94.81 100 PRO A C 1
ATOM 753 O O . PRO A 1 100 ? 10.798 0.099 9.559 1.00 94.81 100 PRO A O 1
ATOM 756 N N . GLU A 1 101 ? 9.839 0.877 7.689 1.00 95.69 101 GLU A N 1
ATOM 757 C CA . GLU A 1 101 ? 9.314 2.118 8.259 1.00 95.69 101 GLU A CA 1
ATOM 758 C C . GLU A 1 101 ? 7.877 1.968 8.784 1.00 95.69 101 GLU A C 1
ATOM 760 O O . GLU A 1 101 ? 7.461 2.723 9.667 1.00 95.69 101 GLU A O 1
ATOM 765 N N . LEU A 1 102 ? 7.128 0.957 8.323 1.00 95.31 102 LEU A N 1
ATOM 766 C CA . LEU A 1 102 ? 5.738 0.733 8.744 1.00 95.31 102 LEU A CA 1
ATOM 767 C C . LEU A 1 102 ? 5.609 0.523 10.255 1.00 95.31 102 LEU A C 1
ATOM 769 O O . LEU A 1 102 ? 4.688 1.065 10.856 1.00 95.31 102 LEU A O 1
ATOM 773 N N . GLN A 1 103 ? 6.558 -0.163 10.899 1.00 93.44 103 GLN A N 1
ATOM 774 C CA . GLN A 1 103 ? 6.513 -0.371 12.352 1.00 93.44 103 GLN A CA 1
ATOM 775 C C . GLN A 1 103 ? 6.614 0.949 13.139 1.00 93.44 103 GLN A C 1
ATOM 777 O O . GLN A 1 103 ? 6.037 1.088 14.220 1.00 93.44 103 GLN A O 1
ATOM 782 N N . LYS A 1 104 ? 7.348 1.942 12.619 1.00 95.62 104 LYS A N 1
ATOM 783 C CA . LYS A 1 104 ? 7.405 3.275 13.238 1.00 95.62 104 LYS A CA 1
ATOM 784 C C . LYS A 1 104 ? 6.053 3.972 13.104 1.00 95.62 104 LYS A C 1
ATOM 786 O O . LYS A 1 104 ? 5.585 4.569 14.070 1.00 95.62 104 LYS A O 1
ATOM 791 N N . LEU A 1 105 ? 5.417 3.838 11.941 1.00 95.19 105 LEU A N 1
ATOM 792 C CA . LEU A 1 105 ? 4.100 4.404 11.662 1.00 95.19 105 LEU A CA 1
ATOM 793 C C . LEU A 1 105 ? 2.997 3.772 12.526 1.00 95.19 105 LEU A C 1
ATOM 795 O O . LEU A 1 105 ? 2.152 4.497 13.044 1.00 95.19 105 LEU A O 1
ATOM 799 N N . GLU A 1 106 ? 3.044 2.454 12.746 1.00 95.75 106 GLU A N 1
ATOM 800 C CA . GLU A 1 106 ? 2.149 1.744 13.674 1.00 95.75 106 GLU A CA 1
ATOM 801 C C . GLU A 1 106 ? 2.215 2.334 15.085 1.00 95.75 106 GLU A C 1
ATOM 803 O O . GLU A 1 106 ? 1.187 2.664 15.677 1.00 95.75 106 GLU A O 1
ATOM 808 N N . ARG A 1 107 ? 3.436 2.510 15.611 1.00 96.00 107 ARG A N 1
ATOM 809 C CA . ARG A 1 107 ? 3.665 3.067 16.953 1.00 96.00 107 ARG A CA 1
ATOM 810 C C . ARG A 1 107 ? 3.241 4.525 17.053 1.00 96.00 107 ARG A C 1
ATOM 812 O O . ARG A 1 107 ? 2.694 4.921 18.075 1.00 96.00 107 ARG A O 1
ATOM 819 N N . GLU A 1 108 ? 3.502 5.323 16.019 1.00 96.06 108 GLU A N 1
ATOM 820 C CA . GLU A 1 108 ? 3.125 6.739 16.010 1.00 96.06 108 GLU A CA 1
ATOM 821 C C . GLU A 1 108 ? 1.602 6.923 16.024 1.00 96.06 108 GLU A C 1
ATOM 823 O O . GLU A 1 108 ? 1.091 7.829 16.681 1.00 96.06 108 GLU A O 1
ATOM 828 N N . LEU A 1 109 ? 0.876 6.083 15.285 1.00 95.38 109 LEU A N 1
ATOM 829 C CA . LEU A 1 109 ? -0.569 6.215 15.108 1.00 95.38 109 LEU A CA 1
ATOM 830 C C . LEU A 1 109 ? -1.390 5.349 16.067 1.00 95.38 109 LEU A C 1
ATOM 832 O O . LEU A 1 109 ? -2.618 5.399 15.996 1.00 95.38 109 LEU A O 1
ATOM 836 N N . ASP A 1 110 ? -0.739 4.565 16.933 1.00 95.69 110 ASP A N 1
ATOM 837 C CA . ASP A 1 110 ? -1.389 3.555 17.776 1.00 95.69 110 ASP A CA 1
ATOM 838 C C . ASP A 1 110 ? -2.317 2.650 16.936 1.00 95.69 110 ASP A C 1
ATOM 840 O O . ASP A 1 110 ? -3.500 2.465 17.218 1.00 95.69 110 ASP A O 1
ATOM 844 N N . LEU A 1 111 ? -1.811 2.170 15.799 1.00 95.94 111 LEU A N 1
ATOM 845 C CA . LEU A 1 111 ? -2.578 1.451 14.780 1.00 95.94 111 LEU A CA 1
ATOM 846 C C . LEU A 1 111 ? -1.838 0.176 14.384 1.00 95.94 111 LEU A C 1
ATOM 848 O O . LEU A 1 111 ? -0.639 0.223 14.131 1.00 95.94 111 LEU A O 1
ATOM 852 N N . THR A 1 112 ? -2.544 -0.945 14.248 1.00 97.31 112 THR A N 1
ATOM 853 C CA . THR A 1 112 ? -1.962 -2.155 13.646 1.00 97.31 112 THR A CA 1
ATOM 854 C C . THR A 1 112 ? -2.028 -2.075 12.121 1.00 97.31 112 THR A C 1
ATOM 856 O O . THR A 1 112 ? -3.102 -1.848 11.561 1.00 97.31 112 THR A O 1
ATOM 859 N N . ILE A 1 113 ? -0.911 -2.300 11.435 1.00 97.62 113 ILE A N 1
ATOM 860 C CA . ILE A 1 113 ? -0.798 -2.278 9.975 1.00 97.62 113 ILE A CA 1
ATOM 861 C C . ILE A 1 113 ? -0.415 -3.675 9.477 1.00 97.62 113 ILE A C 1
ATOM 863 O O . ILE A 1 113 ? 0.643 -4.214 9.785 1.00 97.62 113 ILE A O 1
ATOM 867 N N . ILE A 1 114 ? -1.268 -4.253 8.634 1.00 96.31 114 ILE A N 1
ATOM 868 C CA . ILE A 1 114 ? -1.004 -5.507 7.925 1.00 96.31 114 ILE A CA 1
ATOM 869 C C . ILE A 1 114 ? -0.661 -5.161 6.478 1.00 96.31 114 ILE A C 1
ATOM 871 O O . ILE A 1 114 ? -1.531 -4.749 5.713 1.00 96.31 114 ILE A O 1
ATOM 875 N N . PHE A 1 115 ? 0.597 -5.340 6.087 1.00 96.00 115 PHE A N 1
ATOM 876 C CA . PHE A 1 115 ? 1.042 -5.108 4.713 1.00 96.00 115 PHE A CA 1
ATOM 877 C C . PHE A 1 115 ? 0.869 -6.382 3.872 1.00 96.00 115 PHE A C 1
ATOM 879 O O . PHE A 1 115 ? 1.496 -7.405 4.151 1.00 96.00 115 PHE A O 1
ATOM 886 N N . CYS A 1 116 ? -0.022 -6.345 2.880 1.00 92.56 116 CYS A N 1
ATOM 887 C CA . CYS A 1 116 ? -0.416 -7.500 2.077 1.00 92.56 116 CYS A CA 1
ATOM 888 C C . CYS A 1 116 ? 0.125 -7.404 0.645 1.00 92.56 116 CYS A C 1
ATOM 890 O O . CYS A 1 116 ? -0.433 -6.694 -0.187 1.00 92.56 116 CYS A O 1
ATOM 892 N N . ASP A 1 117 ? 1.145 -8.215 0.353 1.00 88.62 117 ASP A N 1
ATOM 893 C CA . ASP A 1 117 ? 1.759 -8.362 -0.981 1.00 88.62 117 ASP A CA 1
ATOM 894 C C . ASP A 1 117 ? 1.268 -9.606 -1.732 1.00 88.62 117 ASP A C 1
ATOM 896 O O . ASP A 1 117 ? 1.925 -10.111 -2.642 1.00 88.62 117 ASP A O 1
ATOM 900 N N . SER A 1 118 ? 0.150 -10.191 -1.299 1.00 83.81 118 SER A N 1
ATOM 901 C CA . SER A 1 118 ? -0.350 -11.429 -1.908 1.00 83.81 118 SER A CA 1
ATOM 902 C C . SER A 1 118 ? -0.763 -11.225 -3.367 1.00 83.81 118 SER A C 1
ATOM 904 O O . SER A 1 118 ? -0.687 -12.174 -4.138 1.00 83.81 118 SER A O 1
ATOM 906 N N . LEU A 1 119 ? -1.156 -10.000 -3.735 1.00 80.38 119 LEU A N 1
ATOM 907 C CA . LEU A 1 119 ? -1.485 -9.616 -5.107 1.00 80.38 119 LEU A CA 1
ATOM 908 C C . LEU A 1 119 ? -0.274 -9.805 -6.037 1.00 80.38 119 LEU A C 1
ATOM 910 O O . LEU A 1 119 ? -0.345 -10.613 -6.957 1.00 80.38 119 LEU A O 1
ATOM 914 N N . LEU A 1 120 ? 0.875 -9.233 -5.671 1.00 77.31 120 LEU A N 1
ATOM 915 C CA . LEU A 1 120 ? 2.139 -9.368 -6.409 1.00 77.31 120 LEU A CA 1
ATOM 916 C C . LEU A 1 120 ? 2.579 -10.832 -6.596 1.00 77.31 120 LEU A C 1
ATOM 918 O O . LEU A 1 120 ? 3.129 -11.221 -7.622 1.00 77.31 120 LEU A O 1
ATOM 922 N N . LYS A 1 121 ? 2.326 -11.688 -5.597 1.00 69.50 121 LYS A N 1
ATOM 923 C CA . LYS A 1 121 ? 2.657 -13.124 -5.682 1.00 69.50 121 LYS A CA 1
ATOM 924 C C . LYS A 1 121 ? 1.773 -13.887 -6.672 1.00 69.50 121 LYS A C 1
ATOM 926 O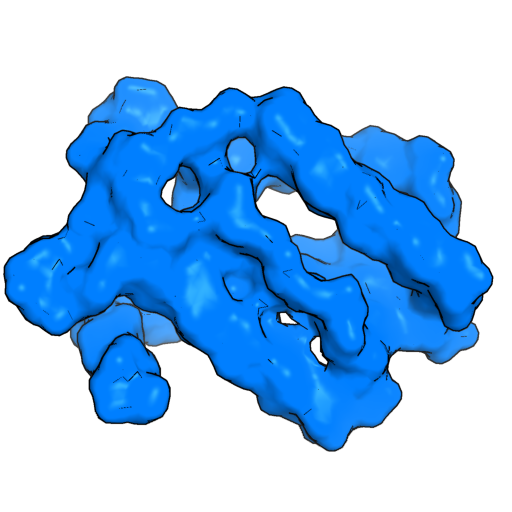 O . LYS A 1 121 ? 2.196 -14.931 -7.162 1.00 69.50 121 LYS A O 1
ATOM 931 N N . LEU A 1 122 ? 0.551 -13.411 -6.907 1.00 63.16 122 LEU A N 1
ATOM 932 C CA . LEU A 1 122 ? -0.405 -13.993 -7.852 1.00 63.16 122 LEU A CA 1
ATOM 933 C C . LEU A 1 122 ? -0.202 -13.453 -9.272 1.00 63.16 122 LEU A C 1
ATOM 935 O O . LEU A 1 122 ? -0.448 -14.171 -10.239 1.00 63.16 122 LEU A O 1
ATOM 939 N N . GLU A 1 123 ? 0.260 -12.212 -9.386 1.00 60.09 123 GLU A N 1
ATOM 940 C CA . GLU A 1 123 ? 0.513 -11.507 -10.642 1.00 60.09 123 GLU A CA 1
ATOM 941 C C . GLU A 1 123 ? 1.723 -12.054 -11.419 1.00 60.09 123 GLU A C 1
ATOM 943 O O . GLU A 1 123 ? 1.684 -12.149 -12.651 1.00 60.09 123 GLU A O 1
ATOM 948 N N . GLY A 1 124 ? 2.745 -12.527 -10.700 1.00 52.69 124 GLY A N 1
ATOM 949 C CA . GLY A 1 124 ? 4.036 -12.904 -11.278 1.00 52.69 124 GLY A CA 1
ATOM 950 C C . GLY A 1 124 ? 4.988 -11.702 -11.329 1.00 52.69 124 GLY A C 1
ATOM 951 O O . GLY A 1 124 ? 4.732 -10.707 -10.662 1.00 52.69 124 GLY A O 1
ATOM 952 N N . PRO A 1 125 ? 6.130 -11.780 -12.038 1.00 59.56 125 PRO A N 1
ATOM 953 C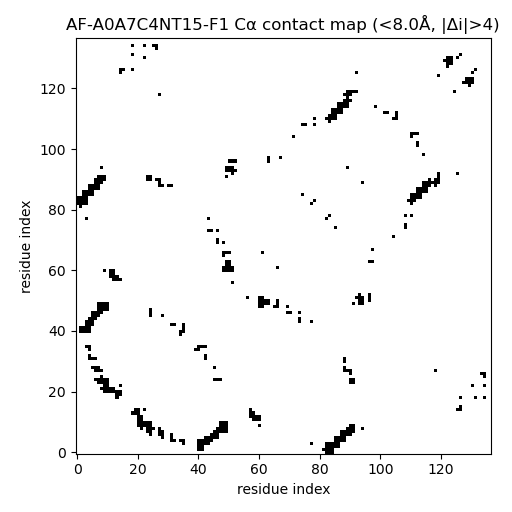 CA . PRO A 1 125 ? 6.986 -10.606 -12.229 1.00 59.56 125 PRO A CA 1
ATOM 954 C C . PRO A 1 125 ? 6.236 -9.471 -12.957 1.00 59.56 125 PRO A C 1
ATOM 956 O O . PRO A 1 125 ? 5.188 -9.694 -13.544 1.00 59.56 125 PRO A O 1
ATOM 959 N N . HIS A 1 126 ? 6.778 -8.256 -12.928 1.00 53.34 126 HIS A N 1
ATOM 960 C CA . HIS A 1 126 ? 6.160 -7.069 -13.532 1.00 53.34 126 HIS A CA 1
ATOM 961 C C . HIS A 1 126 ? 5.701 -7.298 -14.993 1.00 53.34 126 HIS A C 1
ATOM 963 O O . HIS A 1 126 ? 6.435 -7.891 -15.794 1.00 53.34 126 HIS A O 1
ATOM 969 N N . ALA A 1 127 ? 4.493 -6.837 -15.340 1.00 54.56 127 ALA A N 1
ATOM 970 C CA . ALA A 1 127 ? 3.821 -6.976 -16.639 1.00 54.56 127 ALA A CA 1
ATOM 971 C C . ALA A 1 127 ? 3.606 -8.431 -17.097 1.00 54.56 127 ALA A C 1
ATOM 973 O O . ALA A 1 127 ? 3.593 -8.740 -18.295 1.00 54.56 127 ALA A O 1
ATOM 974 N N . TRP A 1 128 ? 3.449 -9.353 -16.148 1.00 56.50 128 TRP A N 1
ATOM 975 C CA . TRP A 1 128 ? 3.274 -10.775 -16.429 1.00 56.50 128 TRP A CA 1
ATOM 976 C C . TRP A 1 128 ? 1.810 -11.168 -16.648 1.00 56.50 128 TRP A C 1
ATOM 978 O O . TRP A 1 128 ? 0.875 -10.385 -16.496 1.00 56.50 128 TRP A O 1
ATOM 988 N N . SER A 1 129 ? 1.603 -12.430 -17.032 1.00 57.88 129 SER A N 1
ATOM 989 C CA . SER A 1 129 ? 0.285 -12.986 -17.363 1.00 57.88 129 SER A CA 1
ATOM 990 C C . SER A 1 129 ? -0.793 -12.751 -16.296 1.00 57.88 129 SER A C 1
ATOM 992 O O . SER A 1 129 ? -1.965 -12.645 -16.660 1.00 57.88 129 SER A O 1
ATOM 994 N N . GLY A 1 130 ? -0.426 -12.637 -15.014 1.00 60.00 130 GLY A N 1
ATOM 995 C CA . GLY A 1 130 ? -1.362 -12.347 -13.932 1.00 60.00 130 GLY A CA 1
ATOM 996 C C . GLY A 1 130 ? -1.828 -10.888 -13.915 1.00 60.00 130 GLY A C 1
ATOM 997 O O . GLY A 1 130 ? -3.038 -10.668 -13.894 1.00 60.00 130 GLY A O 1
ATOM 998 N N . GLU A 1 131 ? -0.917 -9.912 -14.034 1.00 57.84 131 GLU A N 1
ATOM 999 C CA . GLU A 1 131 ? -1.275 -8.481 -14.155 1.00 57.84 131 GLU A CA 1
ATOM 1000 C C . GLU A 1 131 ? -2.128 -8.229 -15.399 1.00 57.84 131 GLU A C 1
ATOM 1002 O O . GLU A 1 131 ? -3.167 -7.576 -15.325 1.00 57.84 131 GLU A O 1
ATOM 1007 N N . VAL A 1 132 ? -1.740 -8.804 -16.545 1.00 59.06 132 VAL A N 1
ATOM 1008 C CA . VAL A 1 132 ? -2.487 -8.650 -17.805 1.00 59.06 132 VAL A CA 1
ATOM 1009 C C . VAL A 1 132 ? -3.880 -9.259 -17.691 1.00 59.06 132 VAL A C 1
ATOM 1011 O O . VAL A 1 132 ? -4.861 -8.645 -18.108 1.00 59.06 132 VAL A O 1
ATOM 1014 N N . SER A 1 133 ? -3.988 -10.458 -17.115 1.00 58.47 133 SER A N 1
ATOM 1015 C CA . SER A 1 133 ? -5.287 -11.110 -16.945 1.00 58.47 133 SER A CA 1
ATOM 1016 C C . SER A 1 133 ? -6.186 -10.331 -16.000 1.00 58.47 133 SER A C 1
ATOM 1018 O O . SER A 1 133 ? -7.383 -10.291 -16.248 1.00 58.47 133 SER A O 1
ATOM 1020 N N . ALA A 1 134 ? -5.639 -9.722 -14.946 1.00 63.38 134 ALA A N 1
ATOM 1021 C CA . ALA A 1 134 ? -6.405 -8.952 -13.975 1.00 63.38 134 ALA A CA 1
ATOM 1022 C C . ALA A 1 134 ? -6.770 -7.547 -14.492 1.00 63.38 134 ALA A C 1
ATOM 1024 O O . ALA A 1 134 ? -7.875 -7.077 -14.236 1.00 63.38 134 ALA A O 1
ATOM 1025 N N . GLY A 1 135 ? -5.889 -6.896 -15.258 1.00 54.34 135 GLY A N 1
ATOM 1026 C CA . GLY A 1 135 ? -6.085 -5.539 -15.783 1.00 54.34 135 GLY A CA 1
ATOM 1027 C C . GLY A 1 135 ? -7.127 -5.414 -16.903 1.00 54.34 135 GLY A C 1
ATOM 1028 O O . GLY A 1 135 ? -7.513 -4.300 -17.258 1.00 54.34 135 GLY A O 1
ATOM 1029 N N . LEU A 1 136 ? -7.595 -6.538 -17.456 1.00 57.56 136 LEU A N 1
ATOM 1030 C CA . LEU A 1 136 ? -8.651 -6.592 -18.474 1.00 57.56 136 LEU A CA 1
ATOM 1031 C C . LEU A 1 136 ? -10.083 -6.632 -17.896 1.00 57.56 136 LEU A C 1
ATOM 1033 O O . LEU A 1 136 ? -11.030 -6.620 -18.687 1.00 57.56 136 LEU A O 1
ATOM 1037 N N . TRP A 1 137 ? -10.252 -6.680 -16.566 1.00 44.19 137 TRP A N 1
ATOM 1038 C CA . TRP A 1 137 ? -11.559 -6.756 -15.884 1.00 44.19 137 TRP A CA 1
ATOM 1039 C C . TRP A 1 137 ? -11.957 -5.467 -15.161 1.00 44.19 137 TRP A C 1
ATOM 1041 O O . TRP A 1 137 ? -11.086 -4.799 -14.560 1.00 44.19 137 TRP A O 1
#

Radius of gyration: 14.35 Å; Cα contacts (8 Å, |Δi|>4): 265; chains: 1; bounding box: 35×25×42 Å

Sequence (137 aa):
MKLGVLALGSVNEKHGTILPPDTDLRLATHVAREISKRVGAMFIGSVASSCEYPEIETGEHQSVETVLNDLKKVLRKAKEINVDTVIIVNGHGGNNLLKPELQKLERELDLTIIFCDSLLKLEGPHAWSGEVSAGLW

Mean predicted aligned error: 5.41 Å

Secondary structure (DSSP, 8-state):
-PEEEEEE--SSB--TTTS-TTHHHHHHHHHHHHHHHHHT-EEEEEE------TT--SB----HHHHHHHHHHHHHHHHHTT--EEEEEE--GGGGGGHHHHHHHHHHHT-EEEEE-HHHHHH-STT-HHHHHHHT-

Nearest PDB structures (foldseek):
  3a6f-assembly1_D  TM=8.217E-01  e=1.702E-06  Pseudomonas putida
  3no4-assembly1_B  TM=7.377E-01  e=1.393E-04  Nostoc punctiforme PCC 73102
  6s84-assembly1_D  TM=5.932E-01  e=2.201E-02  Thermotoga maritima MSB8
  6nfp-assembly1_C  TM=4.747E-01  e=2.198E-01  Bacillus subtilis subsp. subtilis str. 168
  1aw5-assembly1_A  TM=3.579E-01  e=1.214E+00  Saccharomyces cerevisiae

Foldseek 3Di:
DAEEEEEEFEQWFPLDDQFHRGLLRVLSLVVSVVCCVPVVHHHQYYDHAAAADPVDDGGDHDDLVVSLVRVLVSVLVCVVVPHAEYEYRGSYDRNVVNVVVVVVSCVVNVHHYHYDPVLVVQQDPRSRPNSVVSRVD

pLDDT: mean 88.9, std 13.04, range [44.19, 98.31]

Solvent-accessible surface area (backbone atoms only — not comparable to full-atom values): 7276 Å² total; per-residue (Å²): 135,36,48,31,21,28,15,30,8,30,52,46,34,65,37,69,96,83,49,60,37,35,44,28,30,53,53,12,40,52,51,24,49,52,48,16,68,74,72,74,32,43,65,72,53,73,43,59,61,30,28,59,52,94,90,57,89,53,57,73,60,46,53,66,67,56,33,51,53,54,50,50,60,50,52,51,56,40,44,78,74,58,34,44,32,35,38,36,27,34,33,40,79,35,47,62,76,45,59,86,53,48,63,57,52,24,65,74,66,72,32,48,74,44,81,39,57,63,56,48,70,64,22,52,64,92,73,25,74,35,45,55,62,55,69,76,109